Protein AF-A0A7R9IU80-F1 (afdb_monomer_lite)

Foldseek 3Di:
DCVVVVVVVVVVVVVVCVVVVVVVVVVVVCQVVQHADPPDDPVVLLVLLVPQDFFPDKPDWRWGANDNQAIDIDIDTDGDPPDDPVVSVVVSVVSCVVVPVHDD

Organism: NCBI:txid61484

Sequence (104 aa):
MWSIVDPICTFLFSVLVLLTTFAIIKDAIVVLMEGMPKGVDFTSVLNTFLQQDGVLKVHNLRIWALSLDKTALSAHLAIRPGVNPQKILHQVNQEIHSRFNFLR

InterPro domains:
  IPR002524 Cation efflux [TIGR01297] (2-99)
  IPR027470 Cation efflux protein, cytoplasmic domain [PF16916] (37-102)
  IPR036837 Cation efflux protein, cytoplasmic domain superfamily [SSF160240] (43-101)
  IPR050681 Cation Diffusion Facilitator/SLC30A [PTHR11562] (2-102)

pLDDT: mean 72.48, std 10.76, range [47.53, 94.88]

Structure (mmCIF, N/CA/C/O backbone):
data_AF-A0A7R9IU80-F1
#
_entry.id   AF-A0A7R9IU80-F1
#
loop_
_atom_site.group_PDB
_atom_site.id
_atom_site.type_symbol
_atom_site.label_atom_id
_atom_site.label_alt_id
_atom_site.label_comp_id
_atom_site.label_asym_id
_atom_site.label_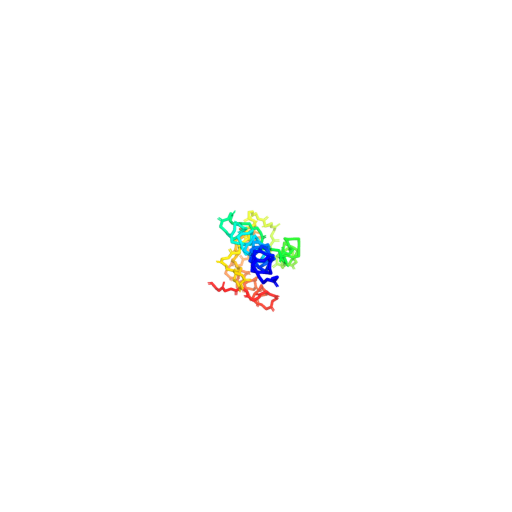entity_id
_atom_site.label_seq_id
_atom_site.pdbx_PDB_ins_code
_atom_site.Cartn_x
_atom_site.Cartn_y
_atom_site.Cartn_z
_atom_site.occupancy
_atom_site.B_iso_or_equiv
_atom_site.auth_seq_id
_atom_site.auth_comp_id
_atom_site.auth_asym_id
_atom_site.auth_atom_id
_atom_site.pdbx_PDB_model_num
ATOM 1 N N . MET A 1 1 ? 30.882 -4.855 -42.833 1.00 55.72 1 MET A N 1
ATOM 2 C CA . MET A 1 1 ? 29.441 -4.761 -42.505 1.00 55.72 1 MET A CA 1
ATOM 3 C C . MET A 1 1 ? 29.197 -5.378 -41.125 1.00 55.72 1 MET A C 1
ATOM 5 O O . MET A 1 1 ? 28.557 -6.401 -41.015 1.00 55.72 1 MET A O 1
ATOM 9 N N . TRP A 1 2 ? 29.805 -4.798 -40.086 1.00 63.81 2 TRP A N 1
ATOM 10 C CA . TRP A 1 2 ? 29.700 -5.244 -38.680 1.00 63.81 2 TRP A CA 1
ATOM 11 C C . TRP A 1 2 ? 29.652 -4.018 -37.750 1.00 63.81 2 TRP A C 1
ATOM 13 O O . TRP A 1 2 ? 28.880 -3.990 -36.805 1.00 63.81 2 TRP A O 1
ATOM 23 N N . SER A 1 3 ? 30.329 -2.926 -38.133 1.00 65.06 3 SER A N 1
ATOM 24 C CA . SER A 1 3 ? 30.354 -1.648 -37.400 1.00 65.06 3 SER A CA 1
ATOM 25 C C . SER A 1 3 ? 29.004 -0.923 -37.231 1.00 65.06 3 SER A C 1
ATOM 27 O O . SER A 1 3 ? 28.941 0.037 -36.475 1.00 65.06 3 SER A O 1
ATOM 29 N N . ILE A 1 4 ? 27.946 -1.332 -37.944 1.00 73.44 4 ILE A N 1
ATOM 30 C CA . ILE A 1 4 ? 26.591 -0.748 -37.846 1.00 73.44 4 ILE A CA 1
ATOM 31 C C . ILE A 1 4 ? 25.654 -1.594 -36.974 1.00 73.44 4 ILE A C 1
ATOM 33 O O . ILE A 1 4 ? 24.672 -1.079 -36.449 1.00 73.44 4 ILE A O 1
ATOM 37 N N . VAL A 1 5 ? 25.972 -2.874 -36.771 1.00 82.12 5 VAL A N 1
ATOM 38 C CA . VAL A 1 5 ? 25.158 -3.768 -35.936 1.00 82.12 5 VAL A CA 1
ATOM 39 C C . VAL A 1 5 ? 25.299 -3.387 -34.463 1.00 82.12 5 VAL A C 1
ATOM 41 O O . VAL A 1 5 ? 24.294 -3.269 -33.771 1.00 82.12 5 VAL A O 1
ATOM 44 N N . ASP A 1 6 ? 26.521 -3.094 -34.015 1.00 81.75 6 ASP A N 1
ATOM 45 C CA . ASP A 1 6 ? 26.805 -2.623 -32.655 1.00 81.75 6 ASP A CA 1
ATOM 46 C C . ASP A 1 6 ? 25.975 -1.395 -32.231 1.00 81.75 6 ASP A C 1
ATOM 48 O O . ASP A 1 6 ? 25.266 -1.472 -31.222 1.00 81.75 6 ASP A O 1
ATOM 52 N N . PRO A 1 7 ? 25.966 -0.274 -32.982 1.00 85.25 7 PRO A N 1
ATOM 53 C CA . PRO A 1 7 ? 25.183 0.896 -32.590 1.00 85.25 7 PRO A CA 1
ATOM 54 C C . PRO A 1 7 ? 23.671 0.638 -32.595 1.00 85.25 7 PRO A C 1
ATOM 56 O O . PRO A 1 7 ? 22.978 1.155 -31.721 1.00 85.25 7 PRO A O 1
ATOM 59 N N . ILE A 1 8 ? 23.148 -0.196 -33.504 1.00 89.50 8 ILE A N 1
ATOM 60 C CA . ILE A 1 8 ? 21.720 -0.561 -33.519 1.00 89.50 8 ILE A CA 1
ATOM 61 C C . ILE A 1 8 ? 21.363 -1.406 -32.291 1.00 89.50 8 ILE A C 1
ATOM 63 O O . ILE A 1 8 ? 20.370 -1.123 -31.622 1.00 89.50 8 ILE A O 1
ATOM 67 N N . CYS A 1 9 ? 22.181 -2.406 -31.956 1.00 87.94 9 CYS A N 1
ATOM 68 C CA . CYS A 1 9 ? 21.983 -3.232 -30.765 1.00 87.94 9 CYS A CA 1
ATOM 69 C C . CYS A 1 9 ? 22.054 -2.397 -29.481 1.00 87.94 9 CYS A C 1
ATOM 71 O O . CYS A 1 9 ? 21.204 -2.546 -28.605 1.00 87.94 9 CYS A O 1
ATOM 73 N N . THR A 1 10 ? 23.017 -1.476 -29.390 1.00 90.75 10 THR A N 1
ATOM 74 C CA . THR A 1 10 ? 23.170 -0.590 -28.226 1.00 90.75 10 THR A CA 1
ATOM 75 C C . THR A 1 10 ? 21.980 0.356 -28.092 1.00 90.75 10 THR A C 1
ATOM 77 O O . THR A 1 10 ? 21.471 0.561 -26.991 1.00 90.75 10 THR A O 1
ATOM 80 N N . PHE A 1 11 ? 21.487 0.893 -29.211 1.00 93.31 11 PHE A N 1
ATOM 81 C CA . PHE A 1 11 ? 20.303 1.746 -29.226 1.00 93.31 11 PHE A CA 1
ATOM 82 C C . PHE A 1 11 ? 19.052 0.981 -28.785 1.00 93.31 11 PHE A C 1
ATOM 84 O O . PHE A 1 11 ? 18.317 1.448 -27.916 1.00 93.31 11 PHE A O 1
ATOM 91 N N . LEU A 1 12 ? 18.843 -0.227 -29.314 1.00 94.00 12 LEU A N 1
ATOM 92 C CA . LEU A 1 12 ? 17.716 -1.081 -28.939 1.00 94.00 12 LEU A CA 1
ATOM 93 C C . LEU A 1 12 ? 17.751 -1.432 -27.445 1.00 94.00 12 LEU A C 1
ATOM 95 O O . LEU A 1 12 ? 16.737 -1.331 -26.754 1.00 94.00 12 LEU A O 1
ATOM 99 N N . PHE A 1 13 ? 18.929 -1.798 -26.934 1.00 93.56 13 PHE A N 1
ATOM 100 C CA . PHE A 1 13 ? 19.114 -2.121 -25.524 1.00 93.56 13 PHE A CA 1
ATOM 101 C C . PHE A 1 13 ? 18.909 -0.895 -24.630 1.00 93.56 13 PHE A C 1
ATOM 103 O O . PHE A 1 13 ? 18.239 -0.990 -23.606 1.00 93.56 13 PHE A O 1
ATOM 110 N N . SER A 1 14 ? 19.413 0.271 -25.041 1.00 94.88 14 SER A N 1
ATOM 111 C CA . SER A 1 14 ? 19.197 1.534 -24.332 1.00 94.88 14 SER A CA 1
ATOM 112 C C . SER A 1 14 ? 17.709 1.858 -24.216 1.00 94.88 14 SER A C 1
ATOM 114 O O . SER A 1 14 ? 17.242 2.131 -23.114 1.00 94.88 14 SER A O 1
ATOM 116 N N . VAL A 1 15 ? 16.941 1.737 -25.305 1.00 94.81 15 VAL A N 1
ATOM 117 C CA . VAL A 1 15 ? 15.483 1.945 -25.283 1.00 94.81 15 VAL A CA 1
ATOM 118 C C . VAL A 1 15 ? 14.799 0.946 -24.348 1.00 94.81 15 VAL A C 1
ATOM 120 O O . VAL A 1 15 ? 13.961 1.344 -23.540 1.00 94.81 15 VAL A O 1
ATOM 123 N N . LEU A 1 16 ? 15.173 -0.334 -24.403 1.00 93.25 16 LEU A N 1
ATOM 124 C CA . LEU A 1 16 ? 14.595 -1.370 -23.545 1.00 93.25 16 LEU A CA 1
ATOM 125 C C . LEU A 1 16 ? 14.865 -1.105 -22.056 1.00 93.25 16 LEU A C 1
ATOM 127 O O . LEU A 1 16 ? 13.946 -1.185 -21.243 1.00 93.25 16 LEU A O 1
ATOM 131 N N . VAL A 1 17 ? 16.097 -0.730 -21.704 1.00 93.94 17 VAL A N 1
ATOM 132 C CA . VAL A 1 17 ? 16.474 -0.348 -20.334 1.00 93.94 17 VAL A CA 1
ATOM 133 C C . VAL A 1 17 ? 15.739 0.914 -19.892 1.00 93.94 17 VAL A C 1
ATOM 135 O O . VAL A 1 17 ? 15.297 1.002 -18.750 1.00 93.94 17 VAL A O 1
ATOM 138 N N . LEU A 1 18 ? 15.575 1.896 -20.776 1.00 94.12 18 LEU A N 1
ATOM 139 C CA . LEU A 1 18 ? 14.906 3.151 -20.447 1.00 94.12 18 LEU A CA 1
ATOM 140 C C . LEU A 1 18 ? 13.416 2.920 -20.162 1.00 94.12 18 LEU A C 1
ATOM 142 O O . LEU A 1 18 ? 12.895 3.461 -19.191 1.00 94.12 18 LEU A O 1
ATOM 146 N N . LEU A 1 19 ? 12.754 2.048 -20.931 1.00 90.56 19 LEU A N 1
ATOM 147 C CA . LEU A 1 19 ? 11.362 1.654 -20.693 1.00 90.56 19 LEU A CA 1
ATOM 148 C C . LEU A 1 19 ? 11.177 0.941 -19.348 1.00 90.56 19 LEU A C 1
ATOM 150 O O . LEU A 1 19 ? 10.270 1.289 -18.588 1.00 90.56 19 LEU A O 1
ATOM 154 N N . THR A 1 20 ? 12.034 -0.032 -19.028 1.00 88.44 20 THR A N 1
ATOM 155 C CA . THR A 1 20 ? 11.943 -0.766 -17.755 1.00 88.44 20 THR A CA 1
ATOM 156 C C . THR A 1 20 ? 12.270 0.133 -16.566 1.00 88.44 20 THR A C 1
ATOM 158 O O . THR A 1 20 ? 11.547 0.135 -15.571 1.00 88.44 20 THR A O 1
ATOM 161 N N . THR A 1 21 ? 13.299 0.971 -16.693 1.00 91.19 21 THR A N 1
ATOM 162 C CA . THR A 1 21 ? 13.704 1.923 -15.651 1.00 91.19 21 THR A CA 1
ATOM 163 C C . THR A 1 21 ? 12.623 2.972 -15.408 1.00 91.19 21 THR A C 1
ATOM 165 O O . THR A 1 21 ? 12.333 3.293 -14.259 1.00 91.19 21 THR A O 1
ATOM 168 N N . PHE A 1 22 ? 11.971 3.476 -16.459 1.00 89.88 22 PHE A N 1
ATOM 169 C CA . PHE A 1 22 ? 10.899 4.463 -16.321 1.00 89.88 22 PHE A CA 1
ATOM 170 C C . PHE A 1 22 ? 9.701 3.913 -15.539 1.00 89.88 22 PHE A C 1
ATOM 172 O O . PHE A 1 22 ? 9.153 4.613 -14.686 1.00 89.88 22 PHE A O 1
ATOM 179 N N . ALA A 1 23 ? 9.317 2.655 -15.779 1.00 81.19 23 ALA A N 1
ATOM 180 C CA . ALA A 1 23 ? 8.261 1.997 -15.012 1.00 81.19 23 ALA A CA 1
ATOM 181 C C . ALA A 1 23 ? 8.624 1.902 -13.519 1.00 81.19 23 ALA A C 1
ATOM 183 O O . ALA A 1 23 ? 7.828 2.298 -12.668 1.00 81.19 23 ALA A O 1
ATOM 184 N N . ILE A 1 24 ? 9.854 1.477 -13.212 1.00 84.19 24 ILE A N 1
ATOM 185 C CA . ILE A 1 24 ? 10.350 1.350 -11.833 1.00 84.19 24 ILE A CA 1
ATOM 186 C C . ILE A 1 24 ? 10.421 2.715 -11.139 1.00 84.19 24 ILE A C 1
ATOM 188 O O . ILE A 1 24 ? 9.955 2.855 -10.012 1.00 84.19 24 ILE A O 1
ATOM 192 N N . ILE A 1 25 ? 10.967 3.738 -11.805 1.00 84.19 25 ILE A N 1
ATOM 193 C CA . ILE A 1 25 ? 11.052 5.101 -11.261 1.00 84.19 25 ILE A CA 1
ATOM 194 C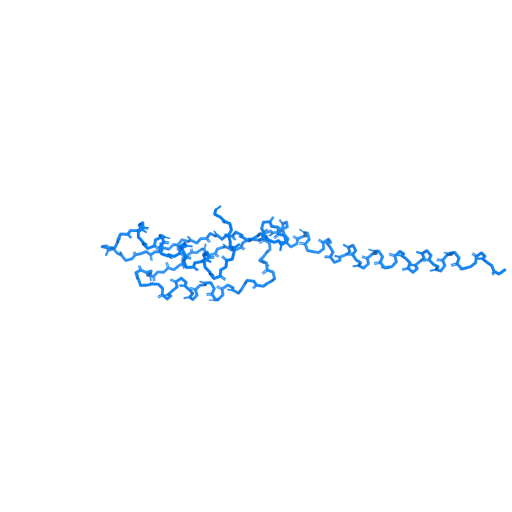 C . ILE A 1 25 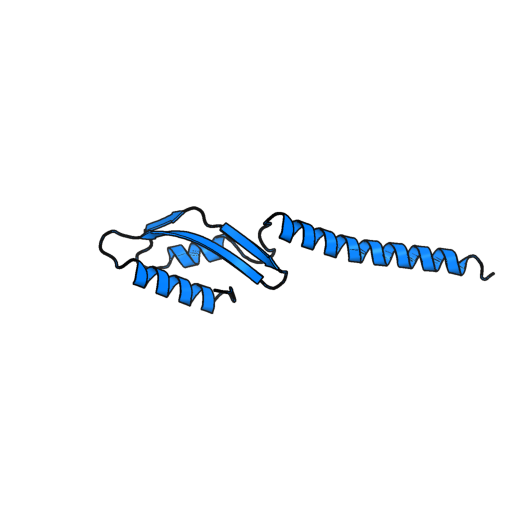? 9.656 5.650 -10.983 1.00 84.19 25 ILE A C 1
ATOM 196 O O . ILE A 1 25 ? 9.439 6.247 -9.932 1.00 84.19 25 ILE A O 1
ATOM 200 N N . LYS A 1 26 ? 8.695 5.442 -11.888 1.00 78.50 26 LYS A N 1
ATOM 201 C CA . LYS A 1 26 ? 7.312 5.880 -11.677 1.00 78.50 26 LYS A CA 1
ATOM 202 C C . LYS A 1 26 ? 6.709 5.231 -10.434 1.00 78.50 26 LYS A C 1
ATOM 204 O O . LYS A 1 26 ? 6.064 5.925 -9.653 1.00 78.50 26 LYS A O 1
ATOM 209 N N . ASP A 1 27 ? 6.912 3.933 -10.245 1.00 71.88 27 ASP A N 1
ATOM 210 C CA . ASP A 1 27 ? 6.401 3.240 -9.062 1.00 71.88 27 ASP A CA 1
ATOM 211 C C . ASP A 1 27 ? 7.128 3.691 -7.784 1.00 71.88 27 ASP A C 1
ATOM 213 O O . ASP A 1 27 ? 6.478 3.927 -6.767 1.00 71.88 27 ASP A O 1
ATOM 217 N N . ALA A 1 28 ? 8.440 3.939 -7.844 1.00 76.69 28 ALA A N 1
ATOM 218 C CA . ALA A 1 28 ? 9.197 4.519 -6.734 1.00 76.69 28 ALA A CA 1
ATOM 219 C C . ALA A 1 28 ? 8.715 5.935 -6.375 1.00 76.69 28 ALA A C 1
ATOM 221 O O . ALA A 1 28 ? 8.569 6.248 -5.197 1.00 76.69 28 ALA A O 1
ATOM 222 N N . ILE A 1 29 ? 8.411 6.777 -7.370 1.00 76.19 29 ILE A N 1
ATOM 223 C CA . ILE A 1 29 ? 7.826 8.108 -7.160 1.00 76.19 29 ILE A CA 1
ATOM 224 C C . ILE A 1 29 ? 6.461 7.983 -6.487 1.00 76.19 29 ILE A C 1
ATOM 226 O O . ILE A 1 29 ? 6.207 8.716 -5.542 1.00 76.19 29 ILE A O 1
ATOM 230 N N . VAL A 1 30 ? 5.599 7.054 -6.918 1.00 67.81 30 VAL A N 1
ATOM 231 C CA . VAL A 1 30 ? 4.287 6.826 -6.282 1.00 67.81 30 VAL A CA 1
ATOM 232 C C . VAL A 1 30 ? 4.450 6.459 -4.809 1.00 67.81 30 VAL A C 1
ATOM 234 O O . VAL A 1 30 ? 3.755 7.027 -3.975 1.00 67.81 30 VAL A O 1
ATOM 237 N N . VAL A 1 31 ? 5.391 5.574 -4.478 1.00 65.19 31 VAL A N 1
ATOM 238 C CA . VAL A 1 31 ? 5.692 5.216 -3.082 1.00 65.19 31 VAL A CA 1
ATOM 239 C C . VAL A 1 31 ? 6.219 6.426 -2.299 1.00 65.19 31 VAL A C 1
ATOM 241 O O . VAL A 1 31 ? 5.733 6.709 -1.208 1.00 65.19 31 VAL A O 1
ATOM 244 N N . LEU A 1 32 ? 7.168 7.182 -2.863 1.00 66.19 32 LEU A N 1
ATOM 245 C CA . LEU A 1 32 ? 7.768 8.360 -2.219 1.00 66.19 32 LEU A CA 1
ATOM 246 C C . LEU A 1 32 ? 6.780 9.513 -2.012 1.00 66.19 32 LEU A C 1
ATOM 248 O O . LEU A 1 32 ? 6.910 10.259 -1.047 1.00 66.19 32 LEU A O 1
ATOM 252 N N . MET A 1 33 ? 5.797 9.668 -2.897 1.00 66.81 33 MET A N 1
ATOM 253 C CA . MET A 1 33 ? 4.773 10.713 -2.799 1.00 66.81 33 MET A CA 1
ATOM 254 C C . MET A 1 33 ? 3.692 10.410 -1.752 1.00 66.81 33 MET A C 1
ATOM 256 O O . MET A 1 33 ? 2.681 11.109 -1.731 1.00 66.81 33 MET A O 1
ATOM 260 N N . GLU A 1 34 ? 3.851 9.351 -0.946 1.00 58.81 34 GLU A N 1
ATOM 261 C CA . GLU A 1 34 ? 2.757 8.757 -0.164 1.00 58.81 34 GLU A CA 1
ATOM 262 C C . GLU A 1 34 ? 1.528 8.451 -1.042 1.00 58.81 34 GLU A C 1
ATOM 264 O O . GLU A 1 34 ? 0.375 8.495 -0.607 1.00 58.81 34 GLU A O 1
ATOM 269 N N . GLY A 1 35 ? 1.777 8.170 -2.323 1.00 57.38 35 GLY A N 1
ATOM 270 C CA . GLY A 1 35 ? 0.752 7.917 -3.313 1.00 57.38 35 GLY A CA 1
ATOM 271 C C . GLY A 1 35 ? -0.027 6.663 -2.949 1.00 57.38 35 GLY A C 1
ATOM 272 O O . GLY A 1 35 ? 0.539 5.627 -2.594 1.00 57.38 35 GLY A O 1
ATOM 273 N N . MET A 1 36 ? -1.349 6.765 -3.047 1.00 54.09 36 MET A N 1
ATOM 274 C CA . MET A 1 36 ? -2.261 5.661 -2.786 1.00 54.09 36 MET A CA 1
ATOM 275 C C . MET A 1 36 ? -1.847 4.426 -3.616 1.00 54.09 36 MET A C 1
ATOM 277 O O . MET A 1 36 ? -1.716 4.544 -4.841 1.00 54.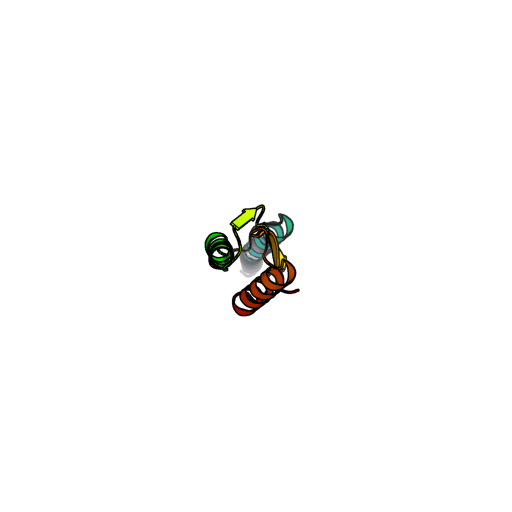09 36 MET A O 1
ATOM 281 N N . PRO A 1 37 ? -1.624 3.252 -2.990 1.00 57.03 37 PRO A N 1
ATOM 282 C CA . PRO A 1 37 ? -1.226 2.049 -3.712 1.00 57.03 37 PRO A CA 1
ATOM 283 C C . PRO A 1 37 ? -2.262 1.706 -4.783 1.00 57.03 37 PRO A C 1
ATOM 285 O O . PRO A 1 37 ? -3.461 1.622 -4.504 1.00 57.03 37 PRO A O 1
ATOM 288 N N . LYS A 1 38 ? -1.797 1.482 -6.019 1.00 51.72 38 LYS A N 1
ATOM 289 C CA . LYS A 1 38 ? -2.635 1.000 -7.124 1.00 51.72 38 LYS A CA 1
ATOM 290 C C . LYS A 1 38 ? -3.157 -0.395 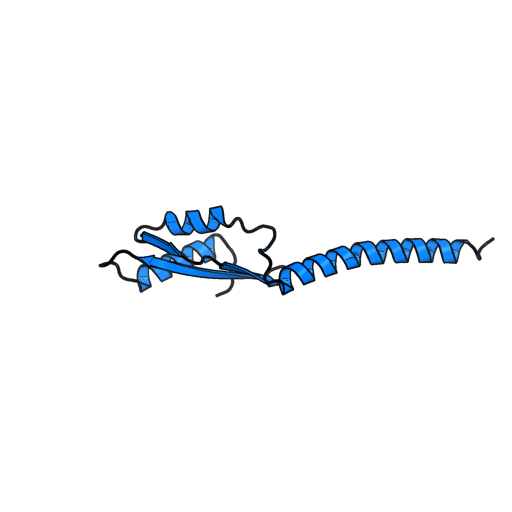-6.763 1.00 51.72 38 LYS A C 1
ATOM 292 O O . LYS A 1 38 ? -2.435 -1.373 -6.909 1.00 51.72 38 LYS A O 1
ATOM 297 N N . GLY A 1 39 ? -4.388 -0.476 -6.267 1.00 55.47 39 GLY A N 1
ATOM 298 C CA . GLY A 1 39 ? -5.027 -1.741 -5.890 1.00 55.47 39 GLY A CA 1
ATOM 299 C C . GLY A 1 39 ? -5.805 -1.704 -4.576 1.00 55.47 39 GLY A C 1
ATOM 300 O O . GLY A 1 39 ? -6.584 -2.618 -4.327 1.00 55.47 39 GLY A O 1
ATOM 301 N N . VAL A 1 40 ? -5.655 -0.658 -3.755 1.00 62.44 40 VAL A N 1
ATOM 302 C CA . VAL A 1 40 ? -6.474 -0.501 -2.544 1.00 62.44 40 VAL A CA 1
ATOM 303 C C . VAL A 1 40 ? -7.617 0.464 -2.823 1.00 62.44 40 VAL A C 1
ATOM 305 O O . VAL A 1 40 ? -7.420 1.672 -2.932 1.00 62.44 40 VAL A O 1
ATOM 308 N N . ASP A 1 41 ? -8.828 -0.080 -2.938 1.00 64.38 41 ASP A N 1
ATOM 309 C CA . ASP A 1 41 ? -10.033 0.720 -3.119 1.00 64.38 41 ASP A CA 1
ATOM 310 C C . ASP A 1 41 ? -10.423 1.376 -1.788 1.00 64.38 41 ASP A C 1
ATOM 312 O O . ASP A 1 41 ? -10.910 0.720 -0.857 1.00 64.38 41 ASP A O 1
ATOM 316 N N . PHE A 1 42 ? -10.195 2.689 -1.705 1.00 66.69 42 PHE A N 1
ATOM 317 C CA . PHE A 1 42 ? -10.584 3.540 -0.578 1.00 66.69 42 PHE A CA 1
ATOM 318 C C . PHE A 1 42 ? -12.016 3.268 -0.125 1.00 66.69 42 PHE A C 1
ATOM 320 O O . PHE A 1 42 ? -12.300 3.190 1.070 1.00 66.69 42 PHE A O 1
ATOM 327 N N . THR A 1 43 ? -12.910 3.103 -1.097 1.00 66.69 43 THR A N 1
ATOM 328 C CA . THR A 1 43 ? -14.344 2.927 -0.886 1.00 66.69 43 THR A CA 1
ATOM 329 C C . THR A 1 43 ? -14.627 1.599 -0.202 1.00 66.69 43 THR A C 1
ATOM 331 O O . THR A 1 43 ? -15.445 1.532 0.712 1.00 66.69 43 THR A O 1
ATOM 334 N N . SER A 1 44 ? -13.913 0.542 -0.594 1.00 70.44 44 SER A N 1
ATOM 335 C CA . SER A 1 44 ? -14.064 -0.790 -0.009 1.00 70.44 44 SER A CA 1
ATOM 336 C C . SER A 1 44 ? -13.566 -0.828 1.437 1.00 70.44 44 SER A C 1
ATOM 338 O O . SER A 1 44 ? -14.218 -1.406 2.311 1.00 70.44 44 SER A O 1
ATOM 340 N N . VAL A 1 45 ? -12.448 -0.153 1.719 1.00 72.94 45 VAL A N 1
ATOM 341 C CA . VAL A 1 45 ? -11.921 -0.008 3.083 1.00 72.94 45 VAL A CA 1
ATOM 342 C C . VAL A 1 45 ? -12.887 0.814 3.944 1.00 72.94 45 VAL A C 1
ATOM 344 O O . VAL A 1 45 ? -13.280 0.368 5.020 1.00 72.94 45 VAL A O 1
ATOM 347 N N . LEU A 1 46 ? -13.348 1.968 3.451 1.00 71.25 46 LEU A N 1
ATOM 348 C CA . LEU A 1 46 ? -14.313 2.825 4.144 1.00 71.25 46 LEU A CA 1
ATOM 349 C C . LEU A 1 46 ? -15.627 2.090 4.451 1.00 71.25 46 LEU A C 1
ATOM 351 O O . LEU A 1 46 ? -16.119 2.167 5.574 1.00 71.25 46 LEU A O 1
ATOM 355 N N . ASN A 1 47 ? -16.170 1.346 3.486 1.00 73.00 47 ASN A N 1
ATOM 356 C CA . ASN A 1 47 ? -17.381 0.547 3.678 1.00 73.00 47 ASN A CA 1
ATOM 357 C C . ASN A 1 47 ? -17.182 -0.562 4.713 1.00 73.00 47 ASN A C 1
ATOM 359 O O . ASN A 1 47 ? -18.084 -0.807 5.507 1.00 73.00 47 ASN A O 1
ATOM 363 N N . THR A 1 48 ? -16.002 -1.188 4.756 1.00 72.94 48 THR A N 1
ATOM 364 C CA . THR A 1 48 ? -15.678 -2.196 5.780 1.00 72.94 48 THR A CA 1
ATOM 365 C C . THR A 1 48 ? -15.695 -1.574 7.181 1.00 72.94 48 THR A C 1
ATOM 367 O O . THR A 1 48 ? -16.244 -2.160 8.108 1.00 72.94 48 THR A O 1
ATOM 370 N N . PHE A 1 49 ? -15.180 -0.349 7.338 1.00 71.31 49 PHE A N 1
ATOM 371 C CA . PHE A 1 49 ? -15.274 0.378 8.608 1.00 71.31 49 PHE A CA 1
ATOM 372 C C . PHE A 1 49 ? -16.705 0.809 8.961 1.00 71.31 49 PHE A C 1
ATOM 374 O O . PHE A 1 49 ? -17.079 0.762 10.129 1.00 71.31 49 PHE A O 1
ATOM 381 N N . LEU A 1 50 ? -17.499 1.247 7.980 1.00 70.88 50 LEU A N 1
ATOM 382 C CA . LEU A 1 50 ? -18.883 1.692 8.193 1.00 70.88 50 LEU A CA 1
ATOM 383 C C . LEU A 1 50 ? -19.852 0.536 8.477 1.00 70.88 50 LEU A C 1
ATOM 385 O O . LEU A 1 50 ? -20.881 0.757 9.106 1.00 70.88 50 LEU A O 1
ATOM 389 N N . GLN A 1 51 ? -19.535 -0.683 8.035 1.00 73.00 51 GLN A N 1
ATOM 390 C CA . GLN A 1 51 ? -20.317 -1.885 8.338 1.00 73.00 51 GLN A CA 1
ATOM 391 C C . GLN A 1 51 ? -20.137 -2.380 9.782 1.00 73.00 51 GLN A C 1
ATOM 393 O O . GLN A 1 51 ? -20.902 -3.238 10.216 1.00 73.00 51 GLN A O 1
ATOM 398 N N . GLN A 1 52 ? -19.160 -1.860 10.534 1.00 68.94 52 GLN A N 1
ATOM 399 C CA . GLN A 1 52 ? -18.920 -2.288 11.911 1.00 68.94 52 GLN A CA 1
ATOM 400 C C . GLN A 1 52 ? -19.872 -1.615 12.903 1.00 68.94 52 GLN A C 1
ATOM 402 O O . GLN A 1 52 ? -19.946 -0.387 13.018 1.00 68.94 52 GLN A O 1
ATOM 407 N N . ASP A 1 53 ? -20.576 -2.453 13.662 1.00 61.69 53 ASP A N 1
ATOM 408 C CA . ASP A 1 53 ? -21.587 -2.040 14.629 1.00 61.69 53 ASP A CA 1
ATOM 409 C C . ASP A 1 53 ? -20.935 -1.268 15.793 1.00 61.69 53 ASP A C 1
ATOM 411 O O . ASP A 1 53 ? -20.147 -1.805 16.574 1.00 61.69 53 ASP A O 1
ATOM 415 N N . GLY A 1 54 ? -21.218 0.036 15.879 1.00 65.31 54 GLY A N 1
ATOM 416 C CA . GLY A 1 54 ? -20.649 0.945 16.883 1.00 65.31 54 GLY A CA 1
ATOM 417 C C . GLY A 1 54 ? -19.752 2.059 16.330 1.00 65.31 54 GLY A C 1
ATOM 418 O O . GLY A 1 54 ? -19.451 3.004 17.070 1.00 65.31 54 GLY A O 1
ATOM 419 N N . VAL A 1 55 ? -19.383 2.013 15.045 1.00 68.81 55 VAL A N 1
ATOM 420 C CA . VAL A 1 55 ? -18.701 3.118 14.351 1.00 68.81 55 VAL A CA 1
ATOM 421 C C . VAL A 1 55 ? -19.744 4.135 13.881 1.00 68.81 55 VAL A C 1
ATOM 423 O O . VAL A 1 55 ? -20.549 3.869 12.998 1.00 68.81 55 VAL A O 1
ATOM 426 N N . LEU A 1 56 ? -19.744 5.329 14.475 1.00 67.50 56 LEU A N 1
ATOM 427 C CA . LEU A 1 56 ? -20.614 6.435 14.062 1.00 67.50 56 LEU A CA 1
ATOM 428 C C . LEU A 1 56 ? -20.093 7.134 12.807 1.00 67.50 56 LEU A C 1
ATOM 430 O O . LEU A 1 56 ? -20.884 7.602 11.989 1.00 67.50 56 LEU A O 1
ATOM 434 N N . LYS A 1 57 ? -18.769 7.294 12.689 1.00 66.44 57 LYS A N 1
ATOM 435 C CA . LYS A 1 57 ? -18.161 8.028 11.573 1.00 66.44 57 LYS A CA 1
ATOM 436 C C . LYS A 1 57 ? -16.672 7.729 11.446 1.00 66.44 57 LYS A C 1
ATOM 438 O O . LYS A 1 57 ? -15.974 7.675 12.451 1.00 66.44 57 LYS A O 1
ATOM 443 N N . VAL A 1 58 ? -16.162 7.621 10.224 1.00 69.69 58 VAL A N 1
ATOM 444 C CA . VAL A 1 58 ? -14.719 7.538 9.950 1.00 69.69 58 VAL A CA 1
ATOM 445 C C . VAL A 1 58 ? -14.243 8.906 9.470 1.00 69.69 58 VAL A C 1
ATOM 447 O O . VAL A 1 58 ? -14.788 9.448 8.511 1.00 69.69 58 VAL A O 1
ATOM 450 N N . HIS A 1 59 ? -13.244 9.478 10.134 1.00 66.94 59 HIS A N 1
ATOM 451 C CA . HIS A 1 59 ? -12.573 10.706 9.714 1.00 66.94 59 HIS A CA 1
ATOM 452 C C . HIS A 1 59 ? -11.122 10.407 9.345 1.00 66.94 59 HIS A C 1
ATOM 454 O O . HIS A 1 59 ? -10.475 9.565 9.967 1.00 66.94 59 HIS A O 1
ATOM 460 N N . ASN A 1 60 ? -10.599 11.148 8.365 1.00 65.31 60 ASN A N 1
ATOM 461 C CA . ASN A 1 60 ? -9.185 11.130 7.981 1.00 65.31 60 ASN A CA 1
ATOM 462 C C . ASN A 1 60 ? -8.628 9.721 7.721 1.00 65.31 60 ASN A C 1
ATOM 464 O O . ASN A 1 60 ? -7.567 9.373 8.234 1.00 65.31 60 ASN A O 1
ATOM 468 N N . LEU A 1 61 ? -9.344 8.921 6.926 1.00 70.38 61 LEU A N 1
ATOM 469 C CA . LEU A 1 61 ? -8.815 7.668 6.396 1.00 70.38 61 LEU A CA 1
ATOM 470 C C . LEU A 1 61 ? -7.656 7.991 5.442 1.00 70.38 61 LEU A C 1
ATOM 472 O O . LEU A 1 61 ? -7.855 8.648 4.422 1.00 70.38 61 LEU A O 1
ATOM 476 N N . ARG A 1 62 ? -6.451 7.548 5.782 1.00 69.31 62 ARG A N 1
ATOM 477 C CA . ARG A 1 62 ? -5.247 7.652 4.960 1.00 69.31 62 ARG A CA 1
ATOM 478 C C . ARG A 1 62 ? -4.672 6.263 4.738 1.00 69.31 62 ARG A C 1
ATOM 480 O O . ARG A 1 62 ? -4.502 5.504 5.685 1.00 69.31 62 ARG A O 1
ATOM 487 N N . ILE A 1 63 ? -4.413 5.939 3.477 1.00 71.69 63 ILE A N 1
ATOM 488 C CA . ILE A 1 63 ? -3.810 4.681 3.034 1.00 71.69 63 ILE A CA 1
ATOM 489 C C . ILE A 1 63 ? -2.495 5.052 2.363 1.00 71.69 63 ILE A C 1
ATOM 491 O O . ILE A 1 63 ? -2.500 5.873 1.447 1.00 71.69 63 ILE A O 1
ATOM 495 N N . TRP A 1 64 ? -1.403 4.427 2.780 1.00 65.81 64 TRP A N 1
ATOM 496 C CA . TRP A 1 64 ? -0.068 4.693 2.259 1.00 65.81 64 TRP A CA 1
ATOM 497 C C . TRP A 1 64 ? 0.623 3.393 1.870 1.00 65.81 64 TRP A C 1
ATOM 499 O O . TRP A 1 64 ? 0.571 2.411 2.606 1.00 65.81 64 TRP A O 1
ATOM 509 N N . ALA A 1 65 ? 1.316 3.379 0.737 1.00 62.69 65 ALA A N 1
ATOM 510 C CA . ALA A 1 65 ? 2.202 2.276 0.389 1.00 62.69 65 ALA A CA 1
ATOM 511 C C . ALA A 1 65 ? 3.576 2.516 1.033 1.00 62.69 65 ALA A C 1
ATOM 513 O O . ALA A 1 65 ? 4.283 3.437 0.644 1.00 62.69 65 ALA A O 1
ATOM 514 N N . LEU A 1 66 ? 3.968 1.695 2.009 1.00 63.16 66 LEU A N 1
ATOM 515 C CA . LEU A 1 66 ? 5.316 1.731 2.588 1.00 63.16 66 LEU A CA 1
ATOM 516 C C . LEU A 1 66 ? 6.342 1.036 1.671 1.00 63.16 66 LEU A C 1
ATOM 518 O O . LEU A 1 66 ? 7.533 1.334 1.716 1.00 63.16 66 LEU A O 1
ATOM 522 N N . SER A 1 67 ? 5.909 0.060 0.866 1.00 58.22 67 SER A N 1
ATOM 523 C CA . SER A 1 67 ? 6.712 -0.661 -0.139 1.00 58.22 67 SER A CA 1
ATOM 524 C C . SER A 1 67 ? 5.794 -1.315 -1.184 1.00 58.22 67 SER A C 1
ATOM 526 O O . SER A 1 67 ? 4.584 -1.363 -0.971 1.00 58.22 67 SER A O 1
ATOM 528 N N . LEU A 1 68 ? 6.348 -1.881 -2.271 1.00 58.56 68 LEU A N 1
ATOM 529 C CA . LEU A 1 68 ? 5.563 -2.595 -3.303 1.00 58.56 68 LEU A CA 1
ATOM 530 C C . LEU A 1 68 ? 4.630 -3.682 -2.733 1.00 58.56 68 LEU A C 1
ATOM 532 O O . LEU A 1 68 ? 3.576 -3.932 -3.302 1.00 58.56 68 LEU A O 1
ATOM 536 N N . ASP A 1 69 ? 5.016 -4.292 -1.611 1.00 59.75 69 ASP A N 1
ATOM 537 C CA . ASP A 1 69 ? 4.273 -5.368 -0.940 1.00 59.75 69 ASP A CA 1
ATOM 538 C C . ASP A 1 69 ? 3.819 -4.981 0.483 1.00 59.75 69 ASP A C 1
ATOM 540 O O . ASP A 1 69 ? 3.392 -5.812 1.278 1.00 59.75 69 ASP A O 1
ATOM 544 N N . LYS A 1 70 ? 3.957 -3.702 0.864 1.00 63.25 70 LYS A N 1
ATOM 545 C CA . LYS A 1 70 ? 3.610 -3.230 2.213 1.00 63.25 70 LYS A CA 1
ATOM 546 C C . LYS A 1 70 ? 2.736 -1.999 2.131 1.00 63.25 70 LYS A C 1
ATOM 548 O O . LYS A 1 70 ? 3.188 -0.939 1.712 1.00 63.25 70 LYS A O 1
ATOM 553 N N . THR A 1 71 ? 1.503 -2.130 2.599 1.00 66.62 71 THR A N 1
ATOM 554 C CA . THR A 1 71 ? 0.560 -1.018 2.715 1.00 66.62 71 THR A CA 1
ATOM 555 C C . THR A 1 71 ? 0.253 -0.765 4.187 1.00 66.62 71 THR A C 1
ATOM 557 O O . THR A 1 71 ? 0.005 -1.703 4.942 1.00 66.62 71 THR A O 1
ATOM 560 N N . ALA A 1 72 ? 0.297 0.502 4.582 1.00 67.00 72 ALA A N 1
ATOM 561 C CA . ALA A 1 72 ? -0.062 1.007 5.896 1.00 67.00 72 ALA A CA 1
ATOM 562 C C . ALA A 1 72 ? -1.344 1.846 5.802 1.00 67.00 72 ALA A C 1
ATOM 564 O O . ALA A 1 72 ? -1.653 2.444 4.771 1.00 67.00 72 ALA A O 1
ATOM 565 N N . LEU A 1 73 ? -2.093 1.897 6.898 1.00 73.56 73 LEU A N 1
ATOM 566 C CA . LEU A 1 73 ? -3.380 2.576 6.986 1.00 73.56 73 LEU A CA 1
ATOM 567 C C . LEU A 1 73 ? -3.472 3.337 8.306 1.00 73.56 73 LEU A C 1
ATOM 569 O O . LEU A 1 73 ? -3.120 2.804 9.354 1.00 73.56 73 LEU A O 1
ATOM 573 N N . SER A 1 74 ? -4.026 4.544 8.283 1.00 71.75 74 SER A N 1
ATOM 574 C CA . SER A 1 74 ? -4.442 5.265 9.484 1.00 71.75 74 SER A CA 1
ATOM 575 C C . SER A 1 74 ? -5.852 5.810 9.306 1.00 71.75 74 SER A C 1
ATOM 577 O O . SER A 1 74 ? -6.175 6.398 8.279 1.00 71.75 74 SER A O 1
ATOM 579 N N . ALA A 1 75 ? -6.713 5.609 10.300 1.00 76.31 75 ALA A N 1
ATOM 580 C CA . ALA A 1 75 ? -8.086 6.096 10.290 1.00 76.31 75 ALA A CA 1
ATOM 581 C C . ALA A 1 75 ? -8.487 6.541 11.696 1.00 76.31 75 ALA A C 1
ATOM 583 O O . ALA A 1 75 ? -8.141 5.884 12.679 1.00 76.31 75 ALA A O 1
ATOM 584 N N . HIS A 1 76 ? -9.261 7.620 11.802 1.00 75.06 76 HIS A N 1
ATOM 585 C CA . HIS A 1 76 ? -9.888 8.020 13.058 1.00 75.06 76 HIS A CA 1
ATOM 586 C C . HIS A 1 76 ? -11.354 7.596 13.073 1.00 75.06 76 HIS A C 1
ATOM 588 O O . HIS A 1 76 ? -12.179 8.095 12.309 1.00 75.06 76 HIS A O 1
ATOM 594 N N . LEU A 1 77 ? -11.682 6.674 13.972 1.00 76.06 77 LEU A N 1
ATOM 595 C CA . LEU A 1 77 ? -13.027 6.143 14.151 1.00 76.06 77 LEU A CA 1
ATOM 596 C C . LEU A 1 77 ? -13.729 6.915 15.272 1.00 76.06 77 LEU A C 1
ATOM 598 O O . LEU A 1 77 ? -13.290 6.900 16.420 1.00 76.06 77 LEU A O 1
ATOM 602 N N . ALA A 1 78 ? -14.830 7.583 14.947 1.00 75.19 78 ALA A N 1
ATOM 603 C CA . ALA A 1 78 ? -15.770 8.104 15.926 1.00 75.19 78 ALA A CA 1
ATOM 604 C C . ALA A 1 78 ? -16.704 6.966 16.338 1.00 75.19 78 ALA A C 1
ATOM 606 O O . ALA A 1 78 ? -17.429 6.418 15.509 1.00 75.19 78 ALA A O 1
ATOM 607 N N . ILE A 1 79 ? -16.677 6.614 17.616 1.00 77.19 79 ILE A N 1
ATOM 608 C CA . ILE A 1 79 ? -17.465 5.527 18.204 1.00 77.19 79 ILE A CA 1
ATOM 609 C C . ILE A 1 79 ? -18.643 6.079 19.003 1.00 77.19 79 ILE A C 1
ATOM 611 O O . ILE A 1 79 ? -18.593 7.203 19.510 1.00 77.19 79 ILE A O 1
ATOM 615 N N . ARG A 1 80 ? -19.716 5.291 19.119 1.00 74.25 80 ARG A N 1
ATOM 616 C CA . ARG A 1 80 ? -20.905 5.692 19.882 1.00 74.25 80 ARG A CA 1
ATOM 617 C C . ARG A 1 80 ? -20.593 5.804 21.387 1.00 74.25 80 ARG A C 1
ATOM 619 O O . ARG A 1 80 ? -19.968 4.895 21.938 1.00 74.25 80 ARG A O 1
ATOM 626 N N . PRO A 1 81 ? -21.033 6.881 22.073 1.00 65.62 81 PRO A N 1
ATOM 627 C CA . PRO A 1 81 ? -20.864 7.001 23.519 1.00 65.62 81 PRO A CA 1
ATOM 628 C C . PRO A 1 81 ? -21.590 5.852 24.234 1.00 65.62 81 PRO A C 1
ATOM 630 O O . PRO A 1 81 ? -22.749 5.570 23.939 1.00 65.62 81 PRO A O 1
ATOM 633 N N . GLY A 1 82 ? -20.885 5.170 25.142 1.00 70.50 82 GLY A N 1
ATOM 634 C CA . GLY A 1 82 ? -21.382 3.991 25.866 1.00 70.50 82 GLY A CA 1
ATOM 635 C C . GLY A 1 82 ? -20.852 2.644 25.361 1.00 70.50 82 GLY A C 1
ATOM 636 O O . GLY A 1 82 ? -21.117 1.623 25.991 1.00 70.50 82 GLY A O 1
ATOM 637 N N . VAL A 1 83 ? -20.073 2.620 24.274 1.00 69.75 83 VAL A N 1
ATOM 638 C CA . VAL A 1 83 ? -19.423 1.400 23.768 1.00 69.75 83 VAL A CA 1
ATOM 639 C C . VAL A 1 83 ? -17.933 1.413 24.102 1.00 69.75 83 VAL A C 1
ATOM 641 O O . VAL A 1 83 ? -17.294 2.464 24.088 1.00 69.75 83 VAL A O 1
ATOM 644 N N . ASN A 1 84 ? -17.370 0.244 24.418 1.00 76.25 84 ASN A N 1
ATOM 645 C CA . ASN A 1 84 ? -15.966 0.128 24.790 1.00 76.25 84 ASN A CA 1
ATOM 646 C C . ASN A 1 84 ? -15.053 0.356 23.557 1.00 76.25 84 ASN A C 1
ATOM 648 O O . ASN A 1 84 ? -15.068 -0.477 22.641 1.00 76.25 84 ASN A O 1
ATOM 652 N N . PRO A 1 85 ? -14.238 1.432 23.530 1.00 71.00 85 PRO A N 1
ATOM 653 C CA . PRO A 1 85 ? -13.402 1.790 22.383 1.00 71.00 85 PRO A CA 1
ATOM 654 C C . PRO A 1 85 ? -12.430 0.681 21.988 1.00 71.00 85 PRO A C 1
ATOM 656 O O . PRO A 1 85 ? -12.215 0.423 20.806 1.00 71.00 85 PRO A O 1
ATOM 659 N N . GLN A 1 86 ? -11.856 0.003 22.985 1.00 74.69 86 GLN A N 1
ATOM 660 C CA . GLN A 1 86 ? -10.834 -1.017 22.771 1.00 74.69 86 GLN A CA 1
ATOM 661 C C . GLN A 1 86 ? -11.407 -2.255 22.079 1.00 74.69 86 GLN A C 1
ATOM 663 O O . GLN A 1 86 ? -10.721 -2.871 21.268 1.00 74.69 86 GLN A O 1
ATOM 668 N N . LYS A 1 87 ? -12.674 -2.593 22.350 1.00 77.50 87 LYS A N 1
ATOM 669 C CA . LYS A 1 87 ? -13.342 -3.744 21.733 1.00 77.50 87 LYS A CA 1
ATOM 670 C C . LYS A 1 87 ? -13.612 -3.506 20.246 1.00 77.50 87 LYS A C 1
ATOM 672 O O . LYS A 1 87 ? -13.309 -4.379 19.437 1.00 77.50 87 LYS A O 1
ATOM 677 N N . ILE A 1 88 ? -14.099 -2.312 19.895 1.00 75.81 88 ILE A N 1
ATOM 678 C CA . ILE A 1 88 ? -14.319 -1.915 18.495 1.00 75.81 88 ILE A CA 1
ATOM 679 C C . ILE A 1 88 ? -12.986 -1.845 17.752 1.00 75.81 88 ILE A C 1
ATOM 681 O O . ILE A 1 88 ? -12.861 -2.412 16.671 1.00 75.81 88 ILE A O 1
ATOM 685 N N . LEU A 1 89 ? -11.971 -1.202 18.343 1.00 75.00 89 LEU A N 1
ATOM 686 C CA . LEU A 1 89 ? -10.649 -1.109 17.726 1.00 75.00 89 LEU A CA 1
ATOM 687 C C . LEU A 1 89 ? -10.075 -2.504 17.445 1.00 75.00 89 LEU A C 1
ATOM 689 O O . LEU A 1 89 ? -9.527 -2.733 16.374 1.00 75.00 89 LEU A O 1
ATOM 693 N N . HIS A 1 90 ? -10.231 -3.444 18.381 1.00 78.88 90 HIS A N 1
ATOM 694 C CA . HIS A 1 90 ? -9.748 -4.810 18.212 1.00 78.88 90 HIS A CA 1
ATOM 695 C C . HIS A 1 90 ? -10.482 -5.562 17.093 1.00 78.88 90 HIS A C 1
ATOM 697 O O . HIS A 1 90 ? -9.820 -6.156 16.247 1.00 78.88 90 HIS A O 1
ATOM 703 N N . GLN A 1 91 ? -11.818 -5.487 17.040 1.00 77.44 91 GLN A N 1
ATOM 704 C CA . GLN A 1 91 ? -12.614 -6.104 15.967 1.00 77.44 91 GLN A CA 1
ATOM 705 C C . GLN A 1 91 ? -12.244 -5.558 14.590 1.00 77.44 91 GLN A C 1
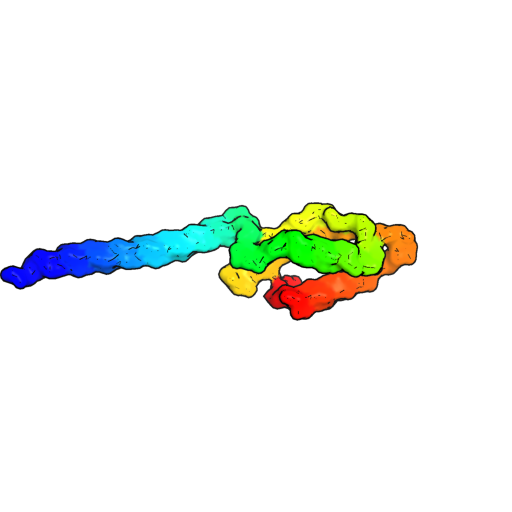ATOM 707 O O . GLN A 1 91 ? -11.983 -6.323 13.666 1.00 77.44 91 GLN A O 1
ATOM 712 N N . VAL A 1 92 ? -12.171 -4.234 14.472 1.00 75.31 92 VAL A N 1
ATOM 713 C CA . VAL A 1 92 ? -11.813 -3.553 13.228 1.00 75.31 92 VAL A CA 1
ATOM 714 C C . VAL A 1 92 ? -10.408 -3.947 12.773 1.00 75.31 92 VAL A C 1
ATOM 716 O O . VAL A 1 92 ? -10.194 -4.218 11.595 1.00 75.31 92 VAL A O 1
ATOM 719 N N . ASN A 1 93 ? -9.453 -4.026 13.702 1.00 76.19 93 ASN A N 1
ATOM 720 C CA . ASN A 1 93 ? -8.080 -4.406 13.382 1.00 76.19 93 ASN A CA 1
ATOM 721 C C . ASN A 1 93 ? -7.988 -5.877 12.927 1.00 76.19 93 ASN A C 1
ATOM 723 O O . ASN A 1 93 ? -7.283 -6.183 11.970 1.00 76.19 93 ASN A O 1
ATOM 727 N N . GLN A 1 94 ? -8.753 -6.785 13.546 1.00 76.94 94 GLN A N 1
ATOM 728 C CA . GLN A 1 94 ? -8.830 -8.193 13.129 1.00 76.94 94 GLN A CA 1
ATOM 729 C C . GLN A 1 94 ? -9.462 -8.372 11.741 1.00 76.94 94 GLN A C 1
ATOM 731 O O . GLN A 1 94 ? -8.922 -9.101 10.911 1.00 76.94 94 GLN A O 1
ATOM 736 N N . GLU A 1 95 ? -10.576 -7.693 11.470 1.00 74.56 95 GLU A N 1
ATOM 737 C CA . GLU A 1 95 ? -11.258 -7.709 10.168 1.00 74.56 95 GLU A CA 1
ATOM 738 C C . GLU A 1 95 ? -10.343 -7.213 9.050 1.00 74.56 95 GLU A C 1
ATOM 740 O O . GLU A 1 95 ? -10.197 -7.869 8.015 1.00 74.56 95 GLU A O 1
ATOM 745 N N . ILE A 1 96 ? -9.669 -6.088 9.288 1.00 72.69 96 ILE A N 1
ATOM 746 C CA . ILE A 1 96 ? -8.740 -5.502 8.331 1.00 72.69 96 ILE A CA 1
ATOM 747 C C . ILE A 1 96 ? -7.575 -6.443 8.062 1.00 72.69 96 ILE A C 1
ATOM 749 O O . ILE A 1 96 ? -7.299 -6.683 6.895 1.00 72.69 96 ILE A O 1
ATOM 753 N N . HIS A 1 97 ? -6.971 -7.038 9.093 1.00 70.81 97 HIS A N 1
ATOM 754 C CA . HIS A 1 97 ? -5.920 -8.046 8.923 1.00 70.81 97 HIS A CA 1
ATOM 755 C C . HIS A 1 97 ? -6.387 -9.280 8.139 1.00 70.81 97 HIS A C 1
ATOM 757 O O . HIS A 1 97 ? -5.607 -9.861 7.390 1.00 70.81 97 HIS A O 1
ATOM 763 N N . SER A 1 98 ? -7.645 -9.700 8.311 1.00 68.50 98 SER A N 1
ATOM 764 C CA . SER A 1 98 ? -8.184 -10.876 7.614 1.00 68.50 98 SER A CA 1
ATOM 765 C C . SER A 1 98 ? -8.429 -10.626 6.124 1.00 68.50 98 SER A C 1
ATOM 767 O O . SER A 1 98 ? -8.244 -11.525 5.306 1.00 68.50 98 SER A O 1
ATOM 769 N N . ARG A 1 99 ? -8.843 -9.404 5.766 1.00 68.06 99 ARG A N 1
ATOM 770 C CA . ARG A 1 99 ? -9.194 -9.016 4.391 1.00 68.06 99 ARG A CA 1
ATOM 771 C C . ARG A 1 99 ? -8.032 -8.411 3.620 1.00 68.06 99 ARG A C 1
ATOM 773 O O . ARG A 1 99 ? -7.969 -8.543 2.402 1.00 68.06 99 ARG A O 1
ATOM 780 N N . PHE A 1 100 ? -7.137 -7.736 4.321 1.00 64.50 100 PHE A N 1
ATOM 781 C CA . PHE A 1 100 ? -6.005 -7.031 3.761 1.00 64.50 100 PHE A CA 1
ATOM 782 C C . PHE A 1 100 ? -4.779 -7.407 4.583 1.00 64.50 100 PHE A C 1
ATOM 784 O O . PHE A 1 100 ? -4.748 -7.228 5.795 1.00 64.50 100 PHE A O 1
ATOM 791 N N . ASN A 1 101 ? -3.757 -7.937 3.922 1.00 63.09 101 ASN A N 1
ATOM 792 C CA . ASN A 1 101 ? -2.518 -8.411 4.539 1.00 63.09 101 ASN A CA 1
ATOM 793 C C . ASN A 1 101 ? -1.639 -7.232 5.039 1.00 63.09 101 ASN A C 1
ATOM 795 O O . ASN A 1 101 ? -0.458 -7.131 4.717 1.00 63.09 101 ASN A O 1
ATOM 799 N N . PHE A 1 102 ? -2.223 -6.269 5.755 1.00 63.03 102 PHE A N 1
ATOM 800 C CA . PHE A 1 102 ? -1.525 -5.109 6.293 1.00 63.03 102 PHE A CA 1
ATOM 801 C C . PHE A 1 102 ? -0.664 -5.530 7.492 1.00 63.03 102 PHE A C 1
ATOM 803 O O . PHE A 1 102 ? -1.029 -6.415 8.265 1.00 63.03 102 PHE A O 1
ATOM 810 N N . LEU A 1 103 ? 0.510 -4.915 7.627 1.00 50.81 103 LEU A N 1
ATOM 811 C CA . LEU A 1 103 ? 1.397 -5.104 8.776 1.00 50.81 103 LEU A CA 1
ATOM 812 C C . LEU A 1 103 ? 0.929 -4.232 9.953 1.00 50.81 103 LEU A C 1
ATOM 814 O O . LEU A 1 103 ? 0.395 -3.145 9.741 1.00 50.81 103 LEU A O 1
ATOM 818 N N . ARG A 1 104 ? 1.139 -4.747 11.168 1.00 47.53 104 ARG A N 1
ATOM 819 C CA . ARG A 1 104 ? 0.776 -4.132 12.454 1.00 47.53 104 ARG A CA 1
ATOM 820 C C . ARG A 1 104 ? 1.492 -2.810 12.722 1.00 47.53 104 ARG A C 1
ATOM 822 O O . ARG A 1 104 ? 2.698 -2.734 12.396 1.00 47.53 104 ARG A O 1
#

Radius of gyration: 22.45 Å; chains: 1; bounding box: 52×22×68 Å

Secondary structure (DSSP, 8-state):
--TTHHHHHHHHHHHHHHHHHHHHHHHHHHHHTTPPPTT--HHHHHHHHHTSTTEEEEEEEEEEEEETTEEEEEEEEEE-TTS-HHHHHHHHHHHHHHHS----